Protein AF-A0A2D9PPU6-F1 (afdb_monomer_lite)

Secondary structure (DSSP, 8-state):
-GGGT-S-EEE-S--TTS-HHHHHHHS-TTEEE--TT------

pLDDT: mean 95.96, std 4.06, range [73.25, 98.44]

Foldseek 3Di:
DVVVPQQAEEDEPDDPVDDQVVNQVVDPPRYHYDDPPDDDDDD

Radius of gyration: 11.24 Å; chains: 1; bounding box: 31×16×26 Å

Structure (mmCIF, N/CA/C/O backbone):
data_AF-A0A2D9PPU6-F1
#
_entry.id   AF-A0A2D9PPU6-F1
#
loop_
_atom_site.group_PDB
_atom_site.id
_atom_site.type_symbol
_atom_site.label_atom_id
_atom_site.label_alt_id
_atom_site.label_comp_id
_atom_site.label_asym_id
_atom_site.label_entity_id
_atom_site.label_seq_id
_atom_site.pdbx_PDB_ins_code
_atom_site.Cartn_x
_atom_site.Cartn_y
_atom_site.Cartn_z
_atom_site.occupancy
_atom_site.B_iso_or_equiv
_atom_site.auth_seq_id
_atom_site.auth_comp_id
_atom_site.auth_asym_id
_atom_site.auth_atom_id
_atom_site.pdbx_PDB_model_num
ATOM 1 N N . ALA A 1 1 ? -2.062 4.432 10.106 1.00 90.12 1 ALA A N 1
ATOM 2 C CA . ALA A 1 1 ? -2.957 3.361 10.599 1.00 90.12 1 ALA A CA 1
ATOM 3 C C . ALA A 1 1 ? -3.564 3.633 11.982 1.00 90.12 1 ALA A C 1
ATOM 5 O O . ALA A 1 1 ? -4.777 3.758 12.063 1.00 90.12 1 ALA A O 1
ATOM 6 N N . LYS A 1 2 ? -2.765 3.766 13.058 1.00 95.19 2 LYS A N 1
ATOM 7 C CA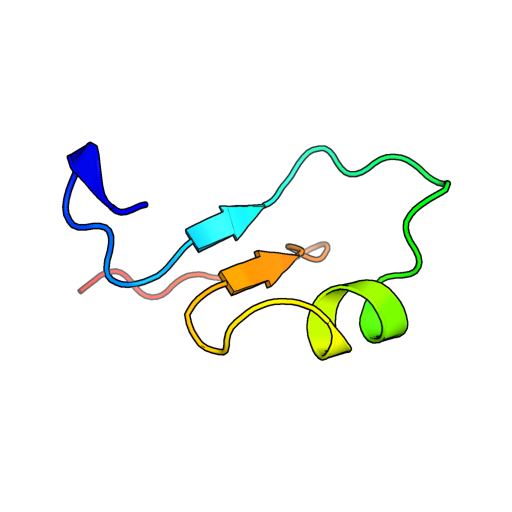 . LYS A 1 2 ? -3.266 3.772 14.455 1.00 95.19 2 LYS A CA 1
ATOM 8 C C . LYS A 1 2 ? -4.336 4.829 14.770 1.00 95.19 2 LYS A C 1
ATOM 10 O O . LYS A 1 2 ? -5.378 4.478 15.301 1.00 95.19 2 LYS A O 1
ATOM 15 N N . LYS A 1 3 ? -4.116 6.097 14.395 1.00 98.00 3 LYS A N 1
ATOM 16 C CA . LYS A 1 3 ? -5.053 7.204 14.695 1.00 98.00 3 LYS A CA 1
ATOM 17 C C . LYS A 1 3 ? -6.458 7.008 14.110 1.00 98.00 3 LYS A C 1
ATOM 19 O O . LYS A 1 3 ? -7.417 7.486 14.692 1.00 98.00 3 LYS A O 1
ATOM 24 N N . ILE A 1 4 ? -6.561 6.321 12.973 1.00 96.94 4 ILE A N 1
ATOM 25 C CA . ILE A 1 4 ? -7.827 6.083 12.260 1.00 96.94 4 ILE A CA 1
ATOM 26 C C . ILE A 1 4 ? -8.331 4.641 12.414 1.00 96.94 4 ILE A C 1
ATOM 28 O O . ILE A 1 4 ? -9.319 4.272 11.795 1.00 96.94 4 ILE A O 1
ATOM 32 N N . GLY A 1 5 ? -7.625 3.799 13.178 1.00 95.94 5 GLY A N 1
ATOM 33 C CA . GLY A 1 5 ? -7.991 2.392 13.358 1.00 95.94 5 GLY A CA 1
ATOM 34 C C . GLY A 1 5 ? -7.956 1.546 12.077 1.00 95.94 5 GLY A C 1
ATOM 35 O O . GLY A 1 5 ? -8.757 0.625 11.936 1.00 95.94 5 GLY A O 1
ATOM 36 N N . ALA A 1 6 ? -7.061 1.843 11.126 1.00 95.94 6 ALA A N 1
ATOM 37 C CA . ALA A 1 6 ? -6.999 1.097 9.864 1.00 95.94 6 ALA A CA 1
ATOM 38 C C . ALA A 1 6 ? -6.603 -0.373 10.093 1.00 95.94 6 ALA A C 1
ATOM 40 O O . ALA A 1 6 ? -5.545 -0.644 10.662 1.00 95.94 6 ALA A O 1
ATOM 41 N N . LYS A 1 7 ? -7.432 -1.307 9.605 1.00 94.56 7 LYS A N 1
ATOM 42 C CA . LYS A 1 7 ? -7.206 -2.761 9.719 1.00 94.56 7 LYS A CA 1
ATOM 43 C C . LYS A 1 7 ? -6.148 -3.291 8.746 1.00 94.56 7 LYS A C 1
ATOM 45 O O . LYS A 1 7 ? -5.478 -4.268 9.054 1.00 94.56 7 LYS A O 1
ATOM 50 N N . ARG A 1 8 ? -6.020 -2.659 7.578 1.00 95.81 8 ARG A N 1
ATOM 51 C CA . ARG A 1 8 ? -5.020 -2.959 6.547 1.00 95.81 8 ARG A CA 1
ATOM 52 C C . ARG A 1 8 ? -4.562 -1.650 5.915 1.00 95.81 8 ARG A C 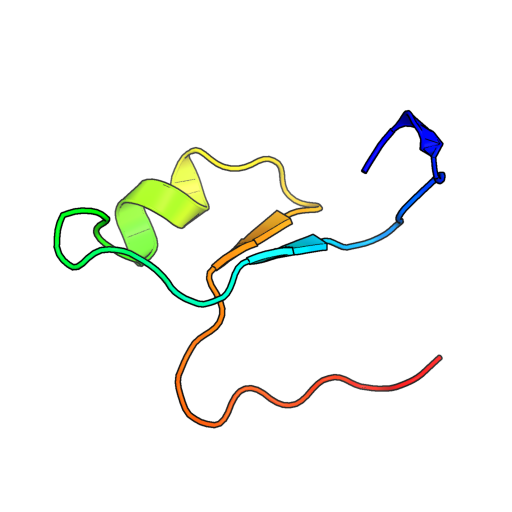1
ATOM 54 O O . ARG A 1 8 ? -5.388 -0.765 5.700 1.00 95.81 8 ARG A O 1
ATOM 61 N N . THR A 1 9 ? -3.267 -1.516 5.652 1.00 97.12 9 THR A N 1
ATOM 62 C CA . THR A 1 9 ? -2.680 -0.354 4.971 1.00 97.12 9 THR A CA 1
ATOM 63 C C . THR A 1 9 ? -1.914 -0.832 3.750 1.00 97.12 9 THR A C 1
ATOM 65 O O . THR A 1 9 ? -1.024 -1.659 3.877 1.00 97.12 9 THR A O 1
ATOM 68 N N . VAL A 1 10 ? -2.243 -0.305 2.578 1.00 97.81 10 VAL A N 1
ATOM 69 C CA . VAL A 1 10 ? -1.491 -0.585 1.354 1.00 97.81 10 VAL A CA 1
ATOM 70 C C . VAL A 1 10 ? -0.815 0.713 0.934 1.00 97.81 10 VAL A C 1
ATOM 72 O O . VAL A 1 10 ? -1.494 1.716 0.710 1.00 97.81 10 VAL A O 1
ATOM 75 N N . PHE A 1 11 ? 0.512 0.718 0.891 1.00 98.00 11 PHE A N 1
ATOM 76 C CA . PHE A 1 11 ? 1.288 1.865 0.435 1.00 98.00 11 PHE A CA 1
ATOM 77 C C . PHE A 1 11 ? 1.384 1.856 -1.087 1.00 98.00 11 PHE A C 1
ATOM 79 O O . PHE A 1 11 ? 1.596 0.817 -1.699 1.00 98.00 11 PHE A O 1
ATOM 86 N N . THR A 1 12 ? 1.254 3.024 -1.697 1.00 96.50 12 THR A N 1
ATOM 87 C CA . THR A 1 12 ? 1.443 3.231 -3.137 1.00 96.50 12 THR A CA 1
ATOM 88 C C . THR A 1 12 ? 2.392 4.409 -3.351 1.00 96.50 12 THR A C 1
ATOM 90 O O . THR A 1 12 ? 2.842 5.009 -2.373 1.00 96.50 12 THR A O 1
ATOM 93 N N . HIS A 1 13 ? 2.693 4.739 -4.609 1.00 97.31 13 HIS A N 1
ATOM 94 C CA . HIS A 1 13 ? 3.645 5.787 -4.981 1.00 97.31 13 HIS A CA 1
ATOM 95 C C . HIS A 1 13 ? 5.013 5.570 -4.307 1.00 97.31 13 HIS A C 1
ATOM 97 O O . HIS A 1 13 ? 5.509 6.380 -3.520 1.00 97.31 13 HIS A O 1
ATOM 103 N N . ILE A 1 14 ? 5.586 4.403 -4.585 1.00 96.25 14 ILE A N 1
ATOM 104 C CA . ILE A 1 14 ? 6.793 3.890 -3.941 1.00 96.25 14 ILE A CA 1
ATOM 105 C C . ILE A 1 14 ? 8.022 4.416 -4.694 1.00 96.25 14 ILE A C 1
ATOM 107 O O . ILE A 1 14 ? 8.033 4.420 -5.925 1.00 96.25 14 ILE A O 1
ATOM 111 N N . SER A 1 15 ? 9.043 4.883 -3.964 1.00 95.94 15 SER A N 1
ATOM 112 C CA . SER A 1 15 ? 10.329 5.258 -4.576 1.00 95.94 15 SER A CA 1
ATOM 113 C C . SER A 1 15 ? 11.021 4.029 -5.157 1.00 95.94 15 SER A C 1
ATOM 115 O O . SER A 1 15 ? 10.924 2.941 -4.594 1.00 95.94 15 SER A O 1
ATOM 117 N N . HIS A 1 16 ? 11.796 4.227 -6.219 1.00 93.88 16 HIS A N 1
ATOM 118 C CA . HIS A 1 16 ? 12.626 3.180 -6.812 1.00 93.88 16 HIS A CA 1
ATOM 119 C C . HIS A 1 16 ? 13.703 2.633 -5.859 1.00 93.88 16 HIS A C 1
ATOM 121 O O . HIS A 1 16 ? 14.215 1.547 -6.091 1.00 93.88 16 HIS A O 1
ATOM 127 N N . ASP A 1 17 ? 14.021 3.350 -4.777 1.00 96.56 17 ASP A N 1
ATOM 128 C CA . ASP A 1 17 ? 14.983 2.902 -3.761 1.00 96.56 17 ASP A CA 1
ATOM 129 C C . ASP A 1 17 ? 14.425 1.818 -2.818 1.00 96.56 17 ASP A C 1
ATOM 131 O O . ASP A 1 17 ? 15.165 1.250 -2.014 1.00 96.56 17 ASP A O 1
ATOM 135 N N . LEU A 1 18 ? 13.110 1.565 -2.847 1.00 96.88 18 LEU A N 1
ATOM 136 C CA . LEU A 1 18 ? 12.449 0.608 -1.961 1.00 96.88 18 LEU A CA 1
ATOM 137 C C . LEU A 1 18 ? 12.197 -0.717 -2.682 1.00 96.88 18 LEU A C 1
ATOM 139 O O . LEU A 1 18 ? 11.200 -0.886 -3.382 1.00 96.88 18 LEU A O 1
ATOM 143 N N . GLU A 1 19 ? 13.073 -1.689 -2.432 1.00 97.38 19 GLU A N 1
ATOM 144 C CA . GLU A 1 19 ? 12.914 -3.061 -2.918 1.00 97.38 19 GLU A CA 1
ATOM 145 C C . GLU A 1 19 ? 11.642 -3.702 -2.345 1.00 97.38 19 GLU A C 1
ATOM 147 O O . GLU A 1 19 ? 11.447 -3.744 -1.125 1.00 97.38 19 GLU A O 1
ATOM 152 N N . HIS A 1 20 ? 10.780 -4.231 -3.219 1.00 96.88 20 HIS A N 1
ATOM 153 C CA . HIS A 1 20 ? 9.409 -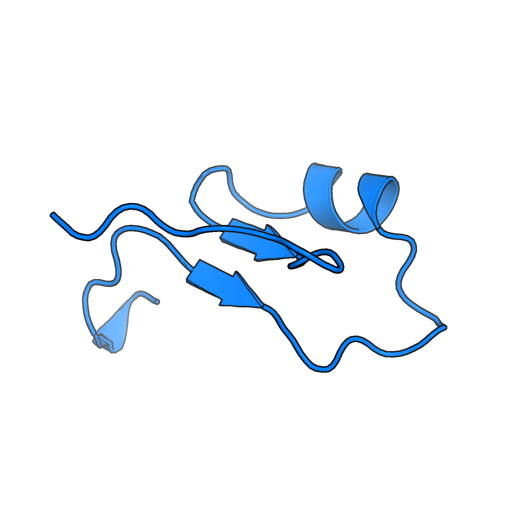4.617 -2.864 1.00 96.88 20 HIS A CA 1
ATOM 154 C C . HIS A 1 20 ? 9.348 -5.705 -1.784 1.00 96.88 20 HIS A C 1
ATOM 156 O O . HIS A 1 20 ? 8.781 -5.496 -0.710 1.00 96.88 20 HIS A O 1
ATOM 162 N N . GLU A 1 21 ? 9.997 -6.849 -2.018 1.00 97.19 21 GLU A N 1
ATOM 163 C CA . GLU A 1 21 ? 9.979 -7.973 -1.074 1.00 97.19 21 GLU A CA 1
ATOM 164 C C . GLU A 1 21 ? 10.742 -7.682 0.218 1.00 97.19 21 GLU A C 1
ATOM 166 O O . GLU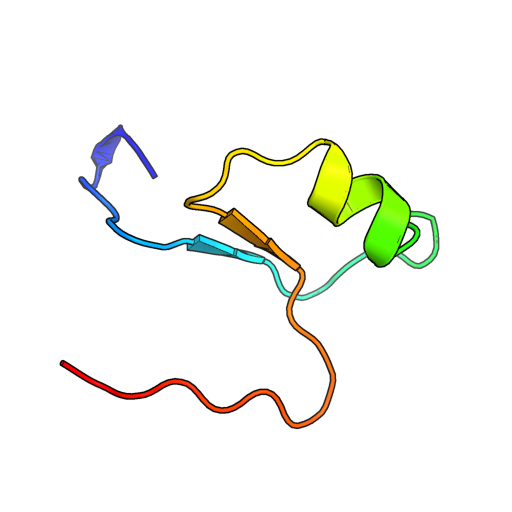 A 1 21 ? 10.331 -8.094 1.305 1.00 97.19 21 GLU A O 1
ATOM 171 N N . GLN A 1 22 ? 11.889 -7.006 0.125 1.00 98.12 22 GLN A N 1
ATOM 172 C CA . GLN A 1 22 ? 12.672 -6.668 1.311 1.00 98.12 22 GLN A CA 1
ATOM 173 C C . GLN A 1 22 ? 11.909 -5.690 2.204 1.00 98.12 22 GLN A C 1
ATOM 175 O O . GLN A 1 22 ? 11.831 -5.911 3.412 1.00 98.12 22 GLN A O 1
ATOM 180 N N . THR A 1 23 ? 11.295 -4.665 1.610 1.00 97.94 23 THR A N 1
ATOM 181 C CA . THR A 1 23 ? 10.485 -3.694 2.346 1.00 97.94 23 THR A CA 1
ATOM 182 C C . THR A 1 23 ? 9.271 -4.370 2.969 1.00 97.94 23 THR A C 1
ATOM 184 O O . THR A 1 23 ? 9.044 -4.207 4.163 1.00 97.94 23 THR A O 1
ATOM 187 N N . ASN A 1 24 ? 8.539 -5.200 2.217 1.00 98.06 24 ASN A N 1
ATOM 188 C CA . ASN A 1 24 ? 7.388 -5.934 2.748 1.00 98.06 24 ASN A CA 1
ATOM 189 C C . ASN A 1 24 ? 7.749 -6.843 3.929 1.00 98.06 24 ASN A C 1
ATOM 191 O O . ASN A 1 24 ? 7.007 -6.879 4.903 1.00 98.06 24 ASN A O 1
ATOM 195 N N . ARG A 1 25 ? 8.912 -7.509 3.903 1.00 98.06 25 ARG A N 1
ATOM 196 C CA . ARG A 1 25 ? 9.393 -8.325 5.037 1.00 98.06 25 ARG A CA 1
ATOM 197 C C . ARG A 1 25 ? 9.683 -7.518 6.304 1.00 98.06 25 ARG A C 1
ATOM 199 O O . ARG A 1 25 ? 9.670 -8.085 7.392 1.00 98.06 25 ARG A O 1
ATOM 206 N N . ALA A 1 26 ? 9.982 -6.228 6.170 1.00 98.06 26 ALA A N 1
ATOM 207 C CA . ALA A 1 26 ? 10.232 -5.337 7.299 1.00 98.06 26 ALA A CA 1
ATOM 208 C C . ALA A 1 26 ? 8.958 -4.627 7.798 1.00 98.06 26 ALA A C 1
ATOM 210 O O . ALA A 1 26 ? 8.963 -4.049 8.888 1.00 98.06 26 ALA A O 1
ATOM 211 N N . LEU A 1 27 ? 7.877 -4.638 7.011 1.00 97.75 27 LEU A N 1
ATOM 212 C CA . LEU A 1 27 ? 6.600 -4.044 7.389 1.00 97.75 27 LEU A CA 1
ATOM 213 C C . LEU A 1 27 ? 5.825 -4.964 8.351 1.00 97.75 27 LEU A C 1
ATOM 215 O O . LEU A 1 27 ? 5.966 -6.183 8.301 1.00 97.75 27 LEU A O 1
ATOM 219 N N . PRO A 1 28 ? 4.977 -4.405 9.234 1.00 97.88 28 PRO A N 1
ATOM 220 C CA . PRO A 1 28 ? 4.042 -5.210 10.017 1.00 97.88 28 PRO A CA 1
ATOM 221 C C . PRO A 1 28 ? 3.049 -5.950 9.113 1.00 97.88 28 PRO A C 1
ATOM 223 O O . PRO A 1 28 ? 2.589 -5.359 8.145 1.00 97.88 28 PRO A O 1
ATOM 226 N N . ASP A 1 29 ? 2.569 -7.130 9.518 1.00 96.62 29 ASP A N 1
ATOM 227 C CA . ASP A 1 29 ? 1.627 -7.977 8.748 1.00 96.62 29 ASP A CA 1
ATOM 228 C C . ASP A 1 29 ? 0.343 -7.276 8.255 1.00 96.62 29 ASP A C 1
ATOM 230 O O . ASP A 1 29 ? -0.316 -7.720 7.320 1.00 96.62 29 ASP A O 1
ATOM 234 N N . SER A 1 30 ? -0.052 -6.177 8.903 1.00 96.81 30 SER A N 1
ATOM 235 C CA . SER A 1 30 ? -1.212 -5.362 8.499 1.00 96.81 30 SER A CA 1
ATOM 236 C C . SER A 1 30 ? -0.902 -4.341 7.397 1.00 96.81 30 SER A C 1
ATOM 238 O O . SER A 1 30 ? -1.778 -3.547 7.033 1.00 96.81 30 SER A O 1
ATOM 240 N N . MET A 1 31 ? 0.337 -4.3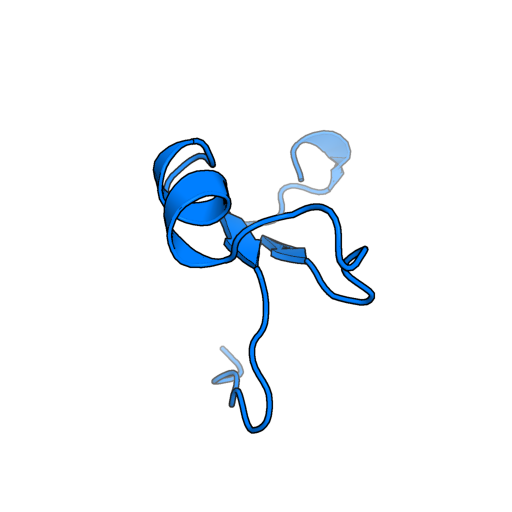01 6.909 1.00 98.00 31 MET A N 1
ATOM 241 C CA . MET A 1 31 ? 0.822 -3.317 5.956 1.00 98.00 31 MET A CA 1
ATOM 242 C C . MET A 1 31 ? 1.633 -3.962 4.842 1.00 98.00 31 MET A C 1
ATOM 244 O O . MET A 1 31 ? 2.420 -4.868 5.080 1.00 98.00 31 MET A O 1
ATOM 248 N N . GLU A 1 32 ? 1.480 -3.438 3.633 1.00 98.31 32 GLU A N 1
ATOM 249 C CA . GLU A 1 32 ? 2.212 -3.923 2.466 1.00 98.31 32 GLU A CA 1
ATOM 250 C C . GLU A 1 32 ? 2.377 -2.819 1.419 1.00 98.31 32 GLU A C 1
ATOM 252 O O . GLU A 1 32 ? 1.630 -1.836 1.389 1.00 98.31 32 GLU A O 1
ATOM 257 N N . LEU A 1 33 ? 3.361 -2.989 0.548 1.00 98.44 33 LEU A N 1
ATOM 258 C CA . LEU A 1 33 ? 3.533 -2.228 -0.675 1.00 98.44 33 LEU A CA 1
ATOM 259 C C . LEU A 1 33 ? 2.589 -2.759 -1.758 1.00 98.44 33 LEU A C 1
ATOM 261 O O . LEU A 1 33 ? 2.530 -3.964 -2.009 1.00 98.44 33 LEU A O 1
ATOM 265 N N . ALA A 1 34 ? 1.886 -1.853 -2.435 1.00 97.88 34 ALA A N 1
ATOM 266 C CA . ALA A 1 34 ? 1.097 -2.173 -3.615 1.00 97.88 34 ALA A CA 1
ATOM 267 C C . ALA A 1 34 ? 1.979 -2.717 -4.746 1.00 97.88 34 ALA A C 1
ATOM 269 O O . ALA A 1 34 ? 3.191 -2.503 -4.777 1.00 97.88 34 ALA A O 1
ATOM 270 N N . TYR A 1 35 ? 1.346 -3.395 -5.694 1.00 97.25 35 TYR A N 1
ATOM 271 C CA . TYR A 1 35 ? 1.956 -3.827 -6.945 1.00 97.25 35 TYR A CA 1
ATOM 272 C C . TYR A 1 35 ? 1.013 -3.532 -8.111 1.00 97.25 35 TYR A C 1
ATOM 274 O O . TYR A 1 35 ? -0.197 -3.347 -7.929 1.00 97.25 35 TYR A O 1
ATOM 282 N N . ASP A 1 36 ? 1.568 -3.491 -9.316 1.00 97.06 36 ASP A N 1
ATOM 283 C CA . ASP A 1 36 ? 0.798 -3.202 -10.519 1.00 97.06 36 ASP A CA 1
ATOM 284 C C . ASP A 1 36 ? -0.259 -4.287 -10.761 1.00 97.06 36 ASP A C 1
ATOM 286 O O . ASP A 1 36 ? 0.026 -5.483 -10.759 1.00 97.06 36 ASP A O 1
ATOM 290 N N . GLY A 1 37 ? -1.510 -3.863 -10.943 1.00 97.69 37 GLY A N 1
ATOM 291 C CA . GLY A 1 37 ? -2.648 -4.773 -11.100 1.00 97.69 37 GLY A CA 1
ATOM 292 C C . GLY A 1 37 ? -3.226 -5.322 -9.790 1.00 97.69 37 GLY A C 1
ATOM 293 O O . GLY A 1 37 ? -4.133 -6.152 -9.841 1.00 97.69 37 GLY A O 1
ATOM 294 N N . MET A 1 38 ? -2.760 -4.860 -8.624 1.00 96.81 38 MET A N 1
ATOM 295 C CA . MET A 1 38 ? -3.309 -5.270 -7.331 1.00 96.81 38 MET A CA 1
ATOM 296 C C . MET A 1 38 ? -4.812 -4.976 -7.228 1.00 96.81 38 MET A C 1
ATOM 298 O O . MET A 1 38 ? -5.260 -3.840 -7.392 1.00 96.81 38 MET A O 1
ATOM 302 N N . GLN A 1 39 ? -5.591 -6.00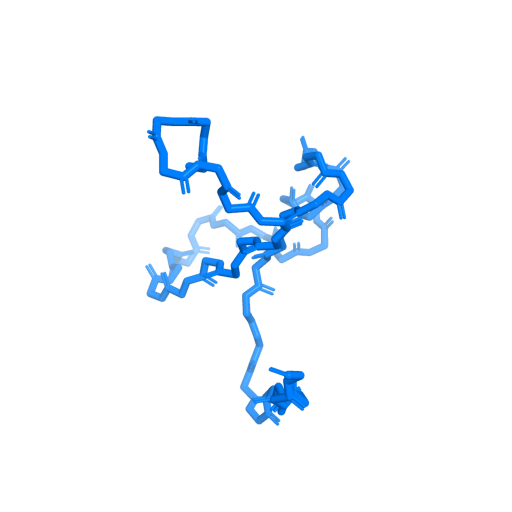3 -6.887 1.00 97.12 39 GLN A N 1
ATOM 303 C CA . GLN A 1 39 ? -7.029 -5.894 -6.651 1.00 97.12 39 GLN A CA 1
ATOM 304 C C . GLN A 1 39 ? -7.338 -5.995 -5.158 1.00 97.12 39 GLN A C 1
ATOM 306 O O . GLN A 1 39 ? -6.811 -6.847 -4.441 1.00 97.12 39 GLN A O 1
ATOM 311 N N . LEU A 1 40 ? -8.218 -5.116 -4.682 1.00 93.88 40 LEU A N 1
ATOM 312 C CA . LEU A 1 40 ? -8.655 -5.085 -3.292 1.00 93.88 40 LEU A CA 1
ATOM 313 C C . LEU A 1 40 ? -10.117 -5.512 -3.218 1.00 93.88 40 LEU A C 1
ATOM 315 O O . LEU A 1 40 ? -10.987 -4.872 -3.804 1.00 93.88 40 LEU A O 1
ATOM 319 N N . ALA A 1 41 ? -10.389 -6.573 -2.464 1.00 92.56 41 ALA A N 1
ATOM 320 C CA . ALA A 1 41 ? -11.758 -6.927 -2.123 1.00 92.56 41 ALA A CA 1
ATOM 321 C C . ALA A 1 41 ? -12.314 -5.900 -1.128 1.00 92.56 41 ALA A C 1
ATOM 323 O O . ALA A 1 41 ? -11.730 -5.678 -0.061 1.00 92.56 41 ALA A O 1
ATOM 324 N N . LEU A 1 42 ? -13.445 -5.287 -1.476 1.00 88.44 42 LEU A N 1
ATOM 325 C CA . LEU A 1 42 ? -14.209 -4.465 -0.545 1.00 88.44 42 LEU A CA 1
ATOM 326 C C . LEU A 1 42 ? -14.938 -5.383 0.440 1.00 88.44 42 LEU A C 1
ATOM 328 O O . LEU A 1 42 ? -15.432 -6.446 0.062 1.00 88.44 42 LEU A O 1
ATOM 332 N N . ARG A 1 43 ? -14.946 -4.983 1.709 1.00 73.25 43 ARG A N 1
ATOM 333 C CA . ARG A 1 43 ? -15.633 -5.673 2.801 1.00 73.25 43 ARG A CA 1
ATOM 334 C C . ARG A 1 43 ? -16.703 -4.773 3.379 1.00 73.25 43 ARG A C 1
ATOM 336 O O . ARG A 1 43 ? -16.439 -3.551 3.433 1.00 73.25 43 ARG A O 1
#

Sequence (43 aa):
AKKIGAKRTVFTHISHDLEHEQTNRALPDSMELAYDGMQLALR